Protein AF-R9GW23-F1 (afdb_monomer)

Foldseek 3Di:
DDADQDFDFDPDWDFFDADAQWAFPVGAGEGEQADPVRHGQDPVNQVQDDQQQWHQDPVRGIHHFWHGDQADDLDFDFGGAGQSNATEGEQDAPVSHGDDADPFQWDWDAGPVRNVIDIHHYFAPDCPVVPNTTGRGGTTDRGDGDDDDD

Structure (mmCIF, N/CA/C/O backbone):
data_AF-R9GW23-F1
#
_entry.id   AF-R9GW23-F1
#
loop_
_atom_site.group_PDB
_atom_site.id
_atom_site.type_symbol
_atom_site.label_atom_id
_atom_site.label_alt_id
_atom_site.label_comp_id
_atom_site.label_asym_id
_atom_site.label_entity_id
_atom_site.label_seq_id
_atom_site.pdbx_PDB_ins_code
_atom_site.Cartn_x
_atom_site.Cartn_y
_atom_site.Cartn_z
_atom_site.occupancy
_atom_site.B_iso_or_equiv
_atom_site.auth_seq_id
_atom_site.auth_comp_id
_atom_site.auth_asym_id
_atom_site.auth_atom_id
_atom_site.pdbx_PDB_model_num
ATOM 1 N N . MET A 1 1 ? -13.998 -8.601 -6.205 1.00 91.06 1 MET A N 1
ATOM 2 C CA . MET A 1 1 ? -12.996 -7.587 -6.621 1.00 91.06 1 MET A CA 1
ATOM 3 C C . MET A 1 1 ? -12.124 -8.208 -7.692 1.00 91.06 1 MET A C 1
ATOM 5 O O . MET A 1 1 ? -11.742 -9.357 -7.517 1.00 91.06 1 MET A O 1
ATOM 9 N N . THR A 1 2 ? -11.834 -7.498 -8.780 1.00 95.19 2 THR A N 1
ATOM 10 C CA . THR A 1 2 ? -10.906 -7.950 -9.826 1.00 95.19 2 THR A CA 1
ATOM 11 C C . THR A 1 2 ? -9.567 -7.228 -9.712 1.00 95.19 2 THR A C 1
ATOM 13 O O . THR A 1 2 ? -9.505 -6.076 -9.279 1.00 95.19 2 THR A O 1
ATOM 16 N N . ILE A 1 3 ? -8.500 -7.933 -10.089 1.00 97.06 3 ILE A N 1
ATOM 17 C CA . ILE A 1 3 ? -7.124 -7.437 -10.146 1.00 97.06 3 ILE A CA 1
ATOM 18 C C . ILE A 1 3 ? -6.566 -7.843 -11.522 1.00 97.06 3 ILE A C 1
ATOM 20 O O . ILE A 1 3 ? -6.566 -9.038 -11.832 1.00 97.06 3 ILE A O 1
ATOM 24 N N . PRO A 1 4 ? -6.144 -6.896 -12.381 1.00 96.50 4 PRO A N 1
ATOM 25 C CA . PRO A 1 4 ? -5.545 -7.212 -13.673 1.00 96.50 4 PRO A CA 1
ATOM 26 C C . PRO A 1 4 ? -4.271 -8.052 -13.527 1.00 96.50 4 PRO A C 1
ATOM 28 O O . PRO A 1 4 ? -3.349 -7.674 -12.817 1.00 96.50 4 PRO A O 1
ATOM 31 N N . VAL A 1 5 ? -4.177 -9.159 -14.267 1.00 95.62 5 VAL A N 1
ATOM 32 C CA . VAL A 1 5 ? -2.959 -10.001 -14.307 1.00 95.62 5 VAL A CA 1
ATOM 33 C C . VAL A 1 5 ? -1.841 -9.415 -15.179 1.00 95.62 5 VAL A C 1
ATOM 35 O O . VAL A 1 5 ? -0.725 -9.923 -15.198 1.00 95.62 5 VAL A O 1
ATOM 38 N N . LYS A 1 6 ? -2.155 -8.368 -15.947 1.00 95.56 6 LYS A N 1
ATOM 39 C CA . LYS A 1 6 ? -1.227 -7.617 -16.799 1.00 95.56 6 LYS A CA 1
ATOM 40 C C . LYS A 1 6 ? -1.469 -6.126 -16.560 1.00 95.56 6 LYS A C 1
ATOM 42 O O . LYS A 1 6 ? -2.230 -5.523 -17.320 1.00 95.56 6 LYS A O 1
ATOM 47 N N . PRO A 1 7 ? -0.921 -5.557 -15.476 1.00 96.88 7 PRO A N 1
ATOM 48 C CA . PRO A 1 7 ? -1.110 -4.149 -15.171 1.00 96.88 7 PRO A CA 1
ATOM 49 C C . PRO A 1 7 ? -0.422 -3.271 -16.224 1.00 96.88 7 PRO A C 1
ATOM 51 O O . PRO A 1 7 ? 0.624 -3.625 -16.769 1.00 96.88 7 PRO A O 1
ATOM 54 N N . GLY A 1 8 ? -1.027 -2.125 -16.518 1.00 94.44 8 GLY A N 1
ATOM 55 C CA . GLY A 1 8 ? -0.488 -1.114 -17.423 1.00 94.44 8 GLY A CA 1
ATOM 56 C C . GLY A 1 8 ? -0.643 0.264 -16.799 1.00 94.44 8 GLY A C 1
ATOM 57 O O . GLY A 1 8 ? -1.613 0.505 -16.079 1.00 94.44 8 GLY A O 1
ATOM 58 N N . SER A 1 9 ? 0.316 1.153 -17.054 1.00 95.06 9 SER A N 1
ATOM 59 C CA . SER A 1 9 ? 0.205 2.543 -16.617 1.00 95.06 9 SER A CA 1
ATOM 60 C C . SER A 1 9 ? -0.949 3.247 -17.329 1.00 95.06 9 SER A C 1
ATOM 62 O O . SER A 1 9 ? -1.338 2.895 -18.446 1.00 95.06 9 SER A O 1
ATOM 64 N N . THR A 1 10 ? -1.494 4.263 -16.674 1.00 95.50 10 THR A N 1
ATOM 65 C CA . THR A 1 10 ? -2.507 5.161 -17.234 1.00 95.50 10 THR A CA 1
ATOM 66 C C . THR A 1 10 ? -1.966 6.587 -17.249 1.00 95.50 10 THR A C 1
ATOM 68 O O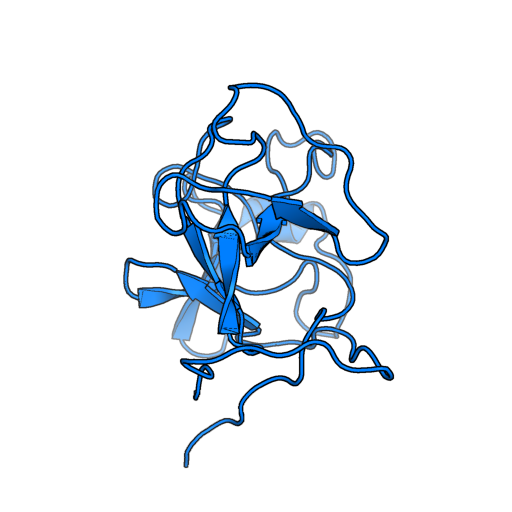 . THR A 1 10 ? -1.111 6.935 -16.445 1.00 95.50 10 THR A O 1
ATOM 71 N N . SER A 1 11 ? -2.450 7.428 -18.164 1.00 93.19 11 SER A N 1
ATOM 72 C CA . SER A 1 11 ? -2.156 8.868 -18.148 1.00 93.19 11 SER A CA 1
ATOM 73 C C . SER A 1 11 ? -3.012 9.635 -17.136 1.00 93.19 11 SER A C 1
ATOM 75 O O . SER A 1 11 ? -2.679 10.760 -16.772 1.00 93.19 11 SER A O 1
ATOM 77 N N . SER A 1 12 ? -4.118 9.035 -16.687 1.00 94.00 12 SER A N 1
ATOM 78 C CA . SER A 1 12 ? -4.996 9.566 -15.649 1.00 94.00 12 SER A CA 1
ATOM 79 C C . SER A 1 12 ? -5.004 8.600 -14.472 1.00 94.00 12 SER A C 1
ATOM 81 O O . SER A 1 12 ? -5.597 7.522 -14.549 1.00 94.00 12 SER A O 1
ATOM 83 N N . HIS A 1 13 ? -4.288 8.985 -13.420 1.00 96.94 13 HIS A N 1
ATOM 84 C CA . HIS A 1 13 ? -4.125 8.228 -12.185 1.00 96.94 13 HIS A CA 1
ATOM 85 C C . HIS A 1 13 ? -5.297 8.516 -11.245 1.00 96.94 13 HIS A C 1
ATOM 87 O O . HIS A 1 13 ? -5.544 9.668 -10.892 1.00 96.94 13 HIS A O 1
ATOM 93 N N . GLU A 1 14 ? -6.056 7.478 -10.893 1.00 97.12 14 GLU A N 1
ATOM 94 C CA . GLU A 1 14 ? -7.234 7.614 -10.036 1.00 97.12 14 GLU A CA 1
ATOM 95 C C . GLU A 1 14 ? -6.852 7.485 -8.560 1.00 97.12 14 GLU A C 1
ATOM 97 O O . GLU A 1 14 ? -6.149 6.545 -8.181 1.00 97.12 14 GLU A O 1
ATOM 102 N N . GLU A 1 15 ? -7.372 8.381 -7.719 1.00 97.31 15 GLU A N 1
ATOM 103 C CA . GLU A 1 15 ? -7.223 8.301 -6.266 1.00 97.31 15 GLU A CA 1
ATOM 104 C C . GLU A 1 15 ? -7.805 6.998 -5.702 1.00 97.31 15 GLU A C 1
ATOM 106 O O . GLU A 1 15 ? -8.859 6.506 -6.124 1.00 97.31 15 GLU A O 1
ATOM 111 N N . THR A 1 16 ? -7.121 6.430 -4.707 1.00 97.25 16 THR A N 1
ATOM 112 C CA . THR A 1 16 ? -7.718 5.357 -3.908 1.00 97.25 16 THR A CA 1
ATOM 113 C C . THR A 1 16 ? -8.952 5.875 -3.164 1.00 97.25 16 THR A C 1
ATOM 115 O O . THR A 1 16 ? -9.050 7.045 -2.801 1.00 97.25 16 THR A O 1
ATOM 118 N N . THR A 1 17 ? -9.918 4.992 -2.932 1.00 93.88 17 THR A N 1
ATOM 119 C CA . THR A 1 17 ? -11.181 5.318 -2.256 1.00 93.88 17 THR A CA 1
ATOM 120 C C . THR A 1 17 ? -11.358 4.446 -1.022 1.00 93.88 17 THR A C 1
ATOM 122 O O . THR A 1 17 ? -10.639 3.462 -0.864 1.00 93.88 17 THR A O 1
ATOM 125 N N . LEU A 1 18 ? -12.361 4.760 -0.196 1.00 94.12 18 LEU A N 1
ATOM 126 C CA . LEU A 1 18 ? -12.798 3.863 0.875 1.00 94.12 18 LEU A CA 1
ATOM 127 C C . LEU A 1 18 ? -13.099 2.452 0.352 1.00 94.12 18 LEU A C 1
ATOM 129 O O . LEU A 1 18 ? -13.530 2.270 -0.795 1.00 94.12 18 LEU A O 1
ATOM 133 N N . GLY A 1 19 ? -12.914 1.477 1.239 1.00 94.62 19 GLY A N 1
ATOM 134 C CA . GLY A 1 19 ? -13.063 0.060 0.940 1.00 94.62 19 GLY A CA 1
ATOM 135 C C . GLY A 1 19 ? -11.769 -0.586 0.431 1.00 94.62 19 GLY A C 1
ATOM 136 O O . GLY A 1 19 ? -10.706 0.038 0.429 1.00 94.62 19 GLY A O 1
ATOM 137 N N . PRO A 1 20 ? -11.852 -1.839 -0.049 1.00 95.81 20 PRO A N 1
ATOM 138 C CA . PRO A 1 20 ? -10.695 -2.566 -0.552 1.00 95.81 20 PRO A CA 1
ATOM 139 C C . PRO A 1 20 ? -10.057 -1.874 -1.764 1.00 95.81 20 PRO A C 1
ATOM 141 O O . PRO A 1 20 ? -10.686 -1.694 -2.817 1.00 95.81 20 PRO A O 1
ATOM 144 N N . ILE A 1 21 ? -8.775 -1.547 -1.631 1.00 97.94 21 ILE A N 1
ATOM 145 C CA . ILE A 1 21 ? -7.918 -1.007 -2.698 1.00 97.94 21 ILE A CA 1
ATOM 146 C C . ILE A 1 21 ? -6.946 -2.053 -3.250 1.00 97.94 21 ILE A C 1
ATOM 148 O O . ILE A 1 21 ? -6.292 -1.835 -4.267 1.00 97.94 21 ILE A O 1
ATOM 152 N N . GLY A 1 22 ? -6.867 -3.205 -2.594 1.00 98.06 22 GLY A N 1
ATOM 153 C CA . GLY A 1 22 ? -6.006 -4.318 -2.947 1.00 98.06 22 GLY A CA 1
ATOM 154 C C . GLY A 1 22 ? -6.278 -5.520 -2.057 1.00 98.06 22 GLY A C 1
ATOM 155 O O . GLY A 1 22 ? -7.170 -5.498 -1.206 1.00 98.06 22 GLY A O 1
ATOM 156 N N . MET A 1 23 ? -5.498 -6.573 -2.257 1.00 98.00 23 MET A N 1
ATOM 157 C CA . MET A 1 23 ? -5.569 -7.797 -1.470 1.00 98.00 23 MET A CA 1
ATOM 158 C C . MET A 1 23 ? -4.162 -8.242 -1.091 1.00 98.00 23 MET A C 1
ATOM 160 O O . MET A 1 23 ? -3.283 -8.334 -1.951 1.00 98.00 23 MET A O 1
ATOM 164 N N . ALA A 1 24 ? -3.958 -8.510 0.196 1.00 98.56 24 ALA A N 1
ATOM 165 C CA . ALA A 1 24 ? -2.734 -9.119 0.687 1.00 98.56 24 ALA A CA 1
ATOM 166 C C . ALA A 1 24 ? -2.667 -10.600 0.280 1.00 98.56 24 ALA A C 1
ATOM 168 O O . ALA A 1 24 ? -3.692 -11.237 0.026 1.00 98.56 24 ALA A O 1
ATOM 169 N N . LEU A 1 25 ? -1.463 -11.178 0.257 1.00 98.25 25 LEU A N 1
ATOM 170 C CA . LEU A 1 25 ? -1.256 -12.584 -0.127 1.00 98.25 25 LEU A CA 1
ATOM 171 C C . LEU A 1 25 ? -2.012 -13.585 0.764 1.00 98.25 25 LEU A C 1
ATOM 173 O O . LEU A 1 25 ? -2.291 -14.702 0.339 1.00 98.25 25 LEU A O 1
ATOM 177 N N . ASN A 1 26 ? -2.358 -13.191 1.991 1.00 97.44 26 ASN A N 1
ATOM 178 C CA . ASN A 1 26 ? -3.138 -13.997 2.930 1.00 97.44 26 ASN A CA 1
ATOM 179 C C . ASN A 1 26 ? -4.664 -13.802 2.800 1.00 97.44 26 ASN A C 1
ATOM 181 O O . ASN A 1 26 ? -5.410 -14.303 3.638 1.00 97.44 26 ASN A O 1
ATOM 185 N N . GLY A 1 27 ? -5.133 -13.077 1.780 1.00 96.31 27 GLY A N 1
ATOM 186 C CA . GLY A 1 27 ? -6.554 -12.862 1.494 1.00 96.31 27 GLY A CA 1
ATOM 187 C C . GLY A 1 27 ? -7.206 -11.708 2.260 1.00 96.31 27 GLY A C 1
ATOM 188 O O . GLY A 1 27 ? -8.369 -11.401 2.007 1.00 96.31 27 GLY A O 1
ATOM 189 N N . VAL A 1 28 ? -6.476 -11.038 3.157 1.00 97.69 28 VAL A N 1
ATOM 190 C CA . VAL A 1 28 ? -6.980 -9.865 3.880 1.00 97.69 28 VAL A CA 1
ATOM 191 C C . VAL A 1 28 ? -6.985 -8.642 2.945 1.00 97.69 28 VAL A C 1
ATOM 193 O O . VAL A 1 28 ? -5.976 -8.373 2.283 1.00 97.69 28 VAL A O 1
ATOM 196 N N . PRO A 1 29 ? -8.096 -7.888 2.851 1.00 97.25 29 PRO A N 1
ATOM 197 C CA . PRO A 1 29 ? -8.146 -6.648 2.087 1.00 97.25 29 PRO A CA 1
ATOM 198 C C . PRO A 1 29 ? -7.119 -5.615 2.558 1.00 97.25 29 PRO A C 1
ATOM 200 O O . PRO A 1 29 ? -6.881 -5.444 3.754 1.00 97.25 29 PRO A O 1
ATOM 203 N N . ILE A 1 30 ? -6.555 -4.883 1.602 1.00 98.50 30 ILE A N 1
ATOM 204 C CA . ILE A 1 30 ? -5.737 -3.695 1.862 1.00 98.50 30 ILE A CA 1
ATOM 205 C C . ILE A 1 30 ? -6.634 -2.478 1.671 1.00 98.50 30 ILE A C 1
ATOM 207 O O . ILE A 1 30 ? -7.303 -2.365 0.640 1.00 98.50 30 ILE A O 1
ATOM 211 N N . TYR A 1 31 ? -6.654 -1.596 2.663 1.00 97.94 31 TYR A N 1
ATOM 212 C CA . TYR A 1 31 ? -7.346 -0.310 2.665 1.00 97.94 31 TYR A CA 1
ATOM 213 C C . TYR A 1 31 ? -6.310 0.819 2.588 1.00 97.94 31 TYR A C 1
ATOM 215 O O . TYR A 1 31 ? -5.115 0.600 2.804 1.00 97.94 31 TYR A O 1
ATOM 223 N N . ASN A 1 32 ? -6.753 2.020 2.210 1.00 98.12 32 ASN A N 1
ATOM 224 C CA . ASN A 1 32 ? -5.879 3.191 2.151 1.00 98.12 32 ASN A CA 1
ATOM 225 C C . ASN A 1 32 ? -5.733 3.873 3.526 1.00 98.12 32 ASN A C 1
ATOM 227 O O . ASN A 1 32 ? -6.135 3.335 4.552 1.00 98.12 32 ASN A O 1
ATOM 231 N N . ASP A 1 33 ? -5.163 5.074 3.567 1.00 97.38 33 ASP A N 1
ATOM 232 C CA . ASP A 1 33 ? -4.970 5.885 4.777 1.00 97.38 33 ASP A CA 1
ATOM 233 C C . ASP A 1 33 ? -6.238 6.600 5.278 1.00 97.38 33 ASP A C 1
ATOM 235 O O . ASP A 1 33 ? -6.145 7.559 6.051 1.00 97.38 33 ASP A O 1
ATOM 239 N N . ARG A 1 34 ? -7.418 6.163 4.825 1.00 96.44 34 ARG A N 1
ATOM 240 C CA . ARG A 1 34 ? -8.713 6.772 5.137 1.00 96.44 34 ARG A CA 1
ATOM 241 C C . ARG A 1 34 ? -9.589 5.822 5.945 1.00 96.44 34 ARG A C 1
ATOM 243 O O . ARG A 1 34 ? -9.549 4.613 5.739 1.00 96.44 34 ARG A O 1
ATOM 250 N N . GLU A 1 35 ? -10.447 6.402 6.775 1.00 93.25 35 GLU A N 1
ATOM 251 C CA . GLU A 1 35 ? -11.467 5.709 7.566 1.00 93.25 35 GLU A CA 1
ATOM 252 C C . GLU A 1 35 ? -12.880 6.221 7.236 1.00 93.25 35 GLU A C 1
ATOM 254 O O . GLU A 1 35 ? -13.055 7.149 6.434 1.00 93.25 35 GLU A O 1
ATOM 259 N N . GLY A 1 36 ? -13.907 5.623 7.851 1.00 90.62 36 GLY A N 1
ATOM 260 C CA . GLY A 1 36 ? -15.303 6.059 7.781 1.00 90.62 36 GLY A CA 1
ATOM 261 C C . GLY A 1 36 ? -15.482 7.586 7.760 1.00 90.62 36 GLY A C 1
ATOM 262 O O . GLY A 1 36 ? -14.915 8.320 8.562 1.00 90.62 36 GLY A O 1
ATOM 263 N N . GLY A 1 37 ? -16.266 8.083 6.798 1.00 91.06 37 GLY A N 1
ATOM 264 C CA . GLY A 1 37 ? -16.375 9.521 6.510 1.00 91.06 37 GLY A CA 1
ATOM 265 C C . GLY A 1 37 ? -15.305 10.061 5.549 1.00 91.06 37 GLY A C 1
ATOM 266 O O . GLY A 1 37 ? -15.318 11.248 5.237 1.00 91.06 37 GLY A O 1
ATOM 267 N N . ASN A 1 38 ? -14.422 9.197 5.035 1.00 93.44 38 ASN A N 1
ATOM 268 C CA . ASN A 1 38 ? -13.322 9.528 4.121 1.00 93.44 38 ASN A CA 1
ATOM 269 C C . ASN A 1 38 ? -12.306 10.517 4.723 1.00 93.44 38 ASN A C 1
ATOM 271 O O . ASN A 1 38 ? -11.700 11.345 4.029 1.00 93.44 38 ASN A O 1
ATOM 275 N N . VAL A 1 39 ? -12.122 10.423 6.037 1.00 95.31 39 VAL A N 1
ATOM 276 C CA . VAL A 1 39 ? -11.142 11.198 6.802 1.00 95.31 39 VAL A CA 1
ATOM 277 C C . VAL A 1 39 ? -9.858 10.397 6.958 1.00 95.31 39 VAL A C 1
ATOM 279 O O . VAL A 1 39 ? -9.884 9.176 6.857 1.00 95.31 39 VAL A O 1
ATOM 282 N N . ALA A 1 40 ? -8.729 11.072 7.162 1.00 96.69 40 ALA A N 1
ATOM 283 C CA . ALA A 1 40 ? -7.473 10.384 7.444 1.00 96.69 40 ALA A CA 1
ATOM 284 C C . ALA A 1 40 ? -7.572 9.596 8.760 1.00 96.69 40 ALA A C 1
ATOM 286 O O . ALA A 1 40 ? -8.268 10.032 9.679 1.00 96.69 40 ALA A O 1
ATOM 287 N N . LEU A 1 41 ? -6.854 8.475 8.848 1.00 96.75 41 LEU A N 1
ATOM 288 C CA . LEU A 1 41 ? -6.708 7.720 10.093 1.00 96.75 41 LEU A CA 1
ATOM 289 C C . LEU A 1 41 ? -6.222 8.645 11.216 1.00 96.75 41 LEU A C 1
ATOM 291 O O . LEU A 1 41 ? -5.173 9.281 11.115 1.00 96.75 41 LEU A O 1
ATOM 295 N N . ASP A 1 42 ? -6.986 8.723 12.298 1.00 96.19 42 ASP A N 1
ATOM 296 C CA . ASP A 1 42 ? -6.643 9.549 13.449 1.00 96.19 42 ASP A CA 1
ATOM 297 C C . ASP A 1 42 ? -6.095 8.709 14.608 1.00 96.19 42 ASP A C 1
ATOM 299 O O . ASP A 1 42 ? -6.076 7.476 14.581 1.00 96.19 42 ASP A O 1
ATOM 303 N N . ALA A 1 43 ? -5.625 9.387 15.655 1.00 95.25 43 ALA A N 1
ATOM 304 C CA . ALA A 1 43 ? -5.038 8.718 16.809 1.00 95.25 43 ALA A CA 1
ATOM 305 C C . ALA A 1 43 ? -6.016 7.744 17.484 1.00 95.25 43 ALA A C 1
ATOM 307 O O . ALA A 1 43 ? -5.580 6.707 17.976 1.00 95.25 43 ALA A O 1
ATOM 308 N N . LEU A 1 44 ? -7.319 8.055 17.490 1.00 94.75 44 LEU A N 1
ATOM 309 C CA . LEU A 1 44 ? -8.335 7.184 18.073 1.00 94.75 44 LEU A CA 1
ATOM 310 C C . LEU A 1 44 ? -8.514 5.919 17.232 1.00 94.75 44 LEU A C 1
ATOM 312 O O . LEU A 1 44 ? -8.505 4.822 17.784 1.00 94.75 44 LEU A O 1
ATOM 316 N N . THR A 1 45 ? -8.591 6.060 15.911 1.00 94.94 45 THR A N 1
ATOM 317 C C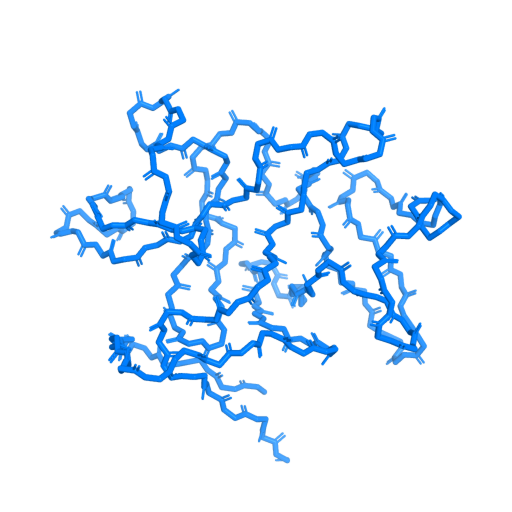A . THR A 1 45 ? -8.702 4.938 14.976 1.00 94.94 45 THR A CA 1
ATOM 318 C C . THR A 1 45 ? -7.520 3.995 15.136 1.00 94.94 45 THR A C 1
ATOM 320 O O . THR A 1 45 ? -7.714 2.793 15.290 1.00 94.94 45 THR A O 1
ATOM 323 N N . ILE A 1 46 ? -6.297 4.523 15.231 1.00 95.50 46 ILE A N 1
ATOM 324 C CA . ILE A 1 46 ? -5.104 3.691 15.427 1.00 95.50 46 ILE A CA 1
ATOM 325 C C . ILE A 1 46 ? -5.176 2.847 16.715 1.00 95.50 46 ILE A C 1
ATOM 327 O O . ILE A 1 46 ? -4.638 1.742 16.738 1.00 95.50 46 ILE A O 1
ATOM 331 N N . THR A 1 47 ? -5.865 3.292 17.777 1.00 95.56 47 THR A N 1
ATOM 332 C CA . THR A 1 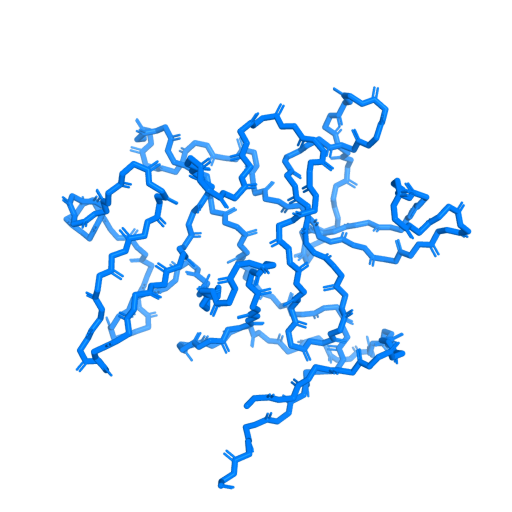47 ? -6.011 2.474 19.004 1.00 95.56 47 THR A CA 1
ATOM 333 C C . THR A 1 47 ? -6.828 1.196 18.811 1.00 95.56 47 THR A C 1
ATOM 335 O O . THR A 1 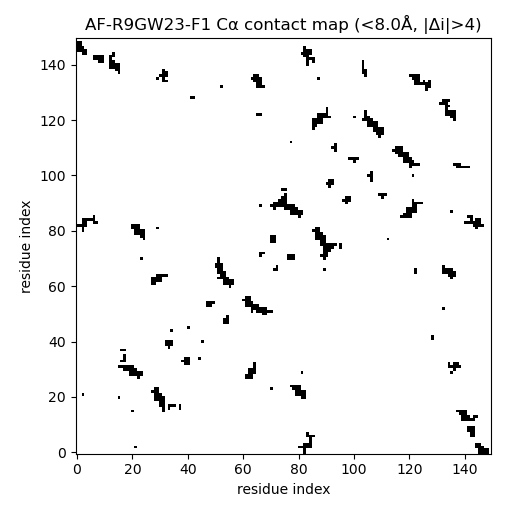47 ? -6.769 0.303 19.653 1.00 95.56 47 THR A O 1
ATOM 338 N N . THR A 1 48 ? -7.572 1.092 17.709 1.00 95.38 48 THR A N 1
ATOM 339 C CA . THR A 1 48 ? -8.345 -0.104 17.356 1.00 95.38 48 THR A CA 1
ATOM 340 C C . THR A 1 48 ? -7.518 -1.143 16.595 1.00 95.38 48 THR A C 1
ATOM 342 O O . THR A 1 48 ? -7.976 -2.271 16.412 1.00 95.38 48 THR A O 1
ATOM 345 N N . PHE A 1 49 ? -6.299 -0.786 16.169 1.00 97.44 49 PHE A N 1
ATOM 346 C CA . PHE A 1 49 ? -5.448 -1.670 15.383 1.00 97.44 49 PHE A CA 1
ATOM 347 C C . PHE A 1 49 ? -4.789 -2.730 16.264 1.00 97.44 49 PHE A C 1
ATOM 349 O O . PHE A 1 49 ? -4.252 -2.434 17.334 1.00 97.44 49 PHE A O 1
ATOM 356 N N . ASP A 1 50 ? -4.752 -3.964 15.771 1.00 97.31 50 ASP A N 1
ATOM 357 C CA . ASP A 1 50 ? -3.916 -5.011 16.347 1.00 97.31 50 ASP A CA 1
ATOM 358 C C . ASP A 1 50 ? -2.471 -4.966 15.807 1.00 97.31 50 ASP A C 1
ATOM 360 O O . ASP A 1 50 ? -2.115 -4.153 14.953 1.00 97.31 50 ASP A O 1
ATOM 364 N N . TYR A 1 51 ? -1.618 -5.884 16.279 1.00 95.81 51 TYR A N 1
ATOM 365 C CA . TYR A 1 51 ? -0.199 -5.984 15.891 1.00 95.81 51 TYR A CA 1
ATOM 366 C C . TYR A 1 51 ? 0.061 -6.202 14.390 1.00 95.81 51 TYR A C 1
ATOM 368 O O . TYR A 1 51 ? 1.211 -6.209 13.938 1.00 95.81 51 TYR A O 1
ATOM 376 N N . SER A 1 52 ? -0.983 -6.441 13.612 1.00 96.75 52 SER A N 1
ATOM 377 C CA . SER A 1 52 ? -0.935 -6.611 12.169 1.00 96.75 52 SER A CA 1
ATOM 378 C C . SER A 1 52 ? -1.181 -5.303 11.419 1.00 96.75 52 SER A C 1
ATOM 380 O O . SER A 1 52 ? -1.053 -5.312 10.199 1.00 96.75 52 SER A O 1
ATOM 382 N N . GLY A 1 53 ? -1.488 -4.200 12.114 1.00 96.56 53 GLY A N 1
ATOM 383 C CA . GLY A 1 53 ? -1.794 -2.918 11.476 1.00 96.56 53 GLY A CA 1
ATOM 384 C C . GLY A 1 53 ? -3.194 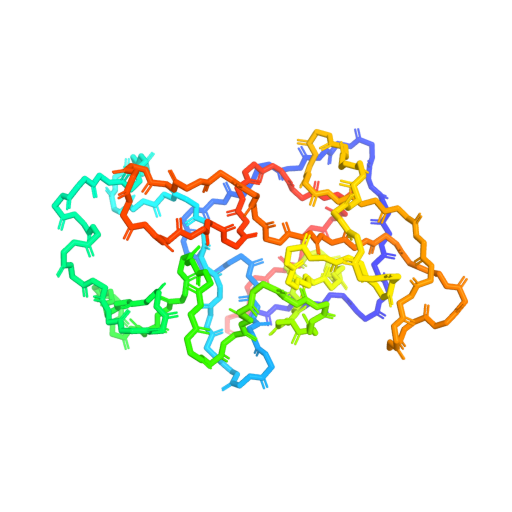-2.873 10.856 1.00 96.56 53 GLY A C 1
ATOM 385 O O . GLY A 1 53 ? -3.404 -2.258 9.805 1.00 96.56 53 GLY A O 1
ATOM 386 N N . ALA A 1 54 ? -4.128 -3.601 11.470 1.00 97.56 54 ALA A N 1
ATOM 387 C CA . ALA A 1 54 ? -5.476 -3.849 10.975 1.00 97.56 54 ALA A CA 1
ATOM 388 C C . ALA A 1 54 ? -6.512 -3.830 12.096 1.00 97.56 54 ALA A C 1
ATOM 390 O O . ALA A 1 54 ? -6.185 -4.044 13.263 1.00 97.56 54 ALA A O 1
ATOM 391 N N . HIS A 1 55 ? -7.770 -3.647 11.708 1.00 97.31 55 HIS A N 1
ATOM 392 C CA . HIS A 1 55 ? -8.932 -3.672 12.592 1.00 97.31 55 HIS A CA 1
ATOM 393 C C . HIS A 1 55 ? -10.174 -4.203 11.856 1.00 97.31 55 HIS A C 1
ATOM 395 O O . HIS A 1 55 ? -10.173 -4.267 10.621 1.00 97.31 55 HIS A O 1
ATOM 401 N N . PRO A 1 56 ? -11.213 -4.654 12.586 1.00 95.69 56 PRO A N 1
ATOM 402 C CA . PRO A 1 56 ? -12.505 -4.984 11.997 1.00 95.69 56 PRO A CA 1
ATOM 403 C C . PRO A 1 56 ? -13.322 -3.723 11.668 1.00 95.69 56 PRO A C 1
ATOM 405 O O . PRO A 1 56 ? -13.471 -2.836 12.505 1.00 95.69 56 PRO A O 1
ATOM 408 N N . GLY A 1 57 ? -13.920 -3.685 10.479 1.00 89.19 57 GLY A N 1
ATOM 409 C CA . GLY A 1 57 ? -14.795 -2.611 10.018 1.00 89.19 57 GLY A CA 1
ATOM 410 C C . GLY A 1 57 ? -16.297 -2.924 10.133 1.00 89.19 57 GLY A C 1
ATOM 411 O O . GLY A 1 57 ? -16.699 -4.075 10.338 1.00 89.19 57 GLY A O 1
ATOM 412 N N . PRO A 1 58 ? -17.172 -1.917 9.926 1.00 82.31 58 PRO A N 1
ATOM 413 C CA . PRO A 1 58 ? -18.632 -2.084 9.937 1.00 82.31 58 PRO A CA 1
ATOM 414 C C . PRO A 1 58 ? -19.167 -3.122 8.935 1.00 82.31 58 PRO A C 1
ATOM 416 O O . PRO A 1 58 ? -20.268 -3.636 9.112 1.00 82.31 58 PRO A O 1
ATOM 419 N N . GLY A 1 59 ? -18.397 -3.443 7.889 1.00 76.94 59 GLY A N 1
ATOM 420 C CA . GLY A 1 59 ? -18.720 -4.463 6.890 1.00 76.94 59 GLY A CA 1
ATOM 421 C C . GLY A 1 59 ? -18.495 -5.906 7.350 1.00 76.94 59 GLY A C 1
ATOM 422 O O . GLY A 1 59 ? -18.670 -6.816 6.544 1.00 76.94 59 GLY A O 1
ATOM 423 N N . GLN A 1 60 ? -18.121 -6.123 8.620 1.00 81.56 60 GLN A N 1
ATOM 424 C CA . GLN A 1 60 ? -17.644 -7.408 9.154 1.00 81.56 60 GLN A CA 1
ATOM 425 C C . GLN A 1 60 ? -16.389 -7.926 8.435 1.00 81.56 60 GLN A C 1
ATOM 427 O O . GLN A 1 60 ? -16.123 -9.128 8.413 1.00 81.56 60 GLN A O 1
ATOM 432 N N . ASP A 1 61 ? -15.609 -7.023 7.848 1.00 89.31 61 ASP A N 1
ATOM 433 C CA . ASP A 1 61 ? -14.317 -7.325 7.260 1.00 89.31 61 ASP A CA 1
ATOM 434 C C . ASP A 1 61 ? -13.191 -6.899 8.202 1.00 89.31 61 ASP A C 1
ATOM 436 O O . ASP A 1 61 ? -13.299 -5.919 8.928 1.00 89.31 61 ASP A O 1
ATOM 440 N N . TYR A 1 62 ? -12.102 -7.652 8.190 1.00 97.12 62 TYR A N 1
ATOM 441 C CA . TYR A 1 62 ? -10.844 -7.278 8.820 1.00 97.12 62 TYR A CA 1
ATOM 442 C C . TYR A 1 62 ? -9.903 -6.825 7.709 1.00 97.12 62 TYR A C 1
ATOM 444 O O . TYR A 1 62 ? -9.793 -7.538 6.711 1.00 97.12 62 TYR A O 1
ATOM 452 N N . HIS A 1 63 ? -9.258 -5.668 7.843 1.00 98.06 63 HIS A N 1
ATOM 453 C CA . HIS A 1 63 ? -8.462 -5.092 6.756 1.00 98.06 63 HIS A CA 1
ATOM 454 C C . HIS A 1 63 ? -7.204 -4.375 7.246 1.00 98.06 63 HIS A C 1
ATOM 456 O O . HIS A 1 63 ? -7.187 -3.766 8.314 1.00 98.06 63 HIS A O 1
ATOM 462 N N . TYR A 1 64 ? -6.143 -4.439 6.436 1.00 98.50 64 TYR A N 1
ATOM 463 C CA . TYR A 1 64 ? -4.882 -3.749 6.702 1.00 98.50 64 TYR A CA 1
ATOM 464 C C . TYR A 1 64 ? -4.932 -2.308 6.213 1.00 98.50 64 TYR A C 1
ATOM 466 O O . TYR A 1 64 ? -5.195 -2.069 5.036 1.00 98.50 64 TYR A O 1
ATOM 474 N N . HIS A 1 65 ? -4.560 -1.372 7.081 1.00 98.25 65 HIS A N 1
ATOM 475 C CA . HIS A 1 65 ? -4.183 -0.016 6.671 1.00 98.25 65 HIS A CA 1
ATOM 476 C C . HIS A 1 65 ? -2.665 0.161 6.652 1.00 98.25 65 HIS A C 1
ATOM 478 O O . HIS A 1 65 ? -2.113 0.909 5.839 1.00 98.25 65 HIS A O 1
ATOM 484 N N . THR A 1 66 ? -1.974 -0.511 7.574 1.00 98.56 66 THR A N 1
ATOM 485 C CA . THR A 1 66 ? -0.550 -0.315 7.838 1.00 98.56 66 THR A CA 1
ATOM 486 C C . THR A 1 66 ? 0.221 -1.632 7.776 1.00 98.56 66 THR A C 1
ATOM 488 O O . THR A 1 66 ? -0.336 -2.726 7.678 1.00 98.56 66 THR A O 1
ATOM 491 N N . THR A 1 67 ? 1.548 -1.529 7.768 1.00 98.25 67 THR A N 1
ATOM 492 C CA . THR A 1 67 ? 2.447 -2.672 7.912 1.00 98.25 67 THR A CA 1
ATOM 493 C C . THR A 1 67 ? 2.286 -3.298 9.295 1.00 98.25 67 THR A C 1
ATOM 495 O O . THR A 1 67 ? 2.135 -2.578 10.283 1.00 98.25 67 THR A O 1
ATOM 498 N N . GLY A 1 68 ? 2.454 -4.610 9.399 1.00 96.94 68 GLY A N 1
ATOM 499 C CA . GLY A 1 68 ? 2.444 -5.304 10.676 1.00 96.94 68 GLY A CA 1
ATOM 500 C C . GLY A 1 68 ? 2.868 -6.758 10.546 1.00 96.94 68 GLY A C 1
ATOM 501 O O . GLY A 1 68 ? 3.414 -7.189 9.526 1.00 96.94 68 GLY A O 1
ATOM 502 N N . ARG A 1 69 ? 2.618 -7.537 11.602 1.00 96.12 69 ARG A N 1
ATOM 503 C CA . ARG A 1 69 ? 3.140 -8.903 11.760 1.00 96.12 69 ARG A CA 1
ATOM 504 C C . ARG A 1 69 ? 2.938 -9.820 10.547 1.00 96.12 69 ARG A C 1
ATOM 506 O O . ARG A 1 69 ? 3.828 -10.620 10.263 1.00 96.12 69 ARG A O 1
ATOM 513 N N . TYR A 1 70 ? 1.797 -9.715 9.867 1.00 96.56 70 TYR A N 1
ATOM 514 C CA . TYR A 1 70 ? 1.399 -10.610 8.773 1.00 96.56 70 TYR A CA 1
ATOM 515 C C . TYR A 1 70 ? 1.483 -9.979 7.376 1.00 96.56 70 TYR A C 1
ATOM 517 O O . TYR A 1 70 ? 1.017 -10.586 6.416 1.00 96.56 70 TYR A O 1
ATOM 525 N N . THR A 1 71 ? 2.087 -8.795 7.249 1.00 97.88 71 THR A N 1
ATOM 526 C CA . THR A 1 71 ? 2.346 -8.147 5.954 1.00 97.88 71 THR A CA 1
ATOM 527 C C . THR A 1 71 ? 3.849 -8.013 5.711 1.00 97.88 71 THR A C 1
ATOM 529 O O . THR A 1 71 ? 4.440 -8.795 4.973 1.00 97.88 71 THR A O 1
ATOM 532 N N . THR A 1 72 ? 4.491 -7.050 6.364 1.00 98.06 72 THR A N 1
ATOM 533 C CA . THR A 1 72 ? 5.906 -6.699 6.184 1.00 98.06 72 THR A CA 1
ATOM 534 C C . THR A 1 72 ? 6.429 -5.999 7.435 1.00 98.06 72 THR A C 1
ATOM 536 O O . THR A 1 72 ? 5.681 -5.304 8.125 1.00 98.06 72 THR A O 1
ATOM 539 N N . GLN A 1 73 ? 7.716 -6.183 7.737 1.00 96.50 73 GLN A N 1
ATOM 540 C CA . GLN A 1 73 ? 8.399 -5.513 8.844 1.00 96.50 73 GLN A CA 1
ATOM 541 C C . GLN A 1 73 ? 9.767 -5.022 8.378 1.00 96.50 73 GLN A C 1
ATOM 543 O O . GLN A 1 73 ? 10.746 -5.760 8.432 1.00 96.50 73 GLN A O 1
ATOM 548 N N . ASP A 1 74 ? 9.819 -3.771 7.919 1.00 97.38 74 ASP A N 1
ATOM 549 C CA . ASP A 1 74 ? 11.054 -3.117 7.469 1.00 97.38 74 ASP A CA 1
ATOM 550 C C . ASP A 1 74 ? 11.914 -3.955 6.503 1.00 97.38 74 ASP A C 1
ATOM 552 O O . ASP A 1 74 ? 13.139 -4.053 6.634 1.00 97.38 74 ASP A O 1
ATOM 556 N N . ASP A 1 75 ? 11.254 -4.600 5.547 1.00 97.94 75 ASP A N 1
ATOM 557 C CA . ASP A 1 75 ? 11.861 -5.536 4.610 1.00 97.94 75 ASP A CA 1
ATOM 558 C C . ASP A 1 75 ? 11.358 -5.289 3.179 1.00 97.94 75 ASP A C 1
ATOM 560 O O . ASP A 1 75 ? 10.664 -4.305 2.912 1.00 97.94 75 ASP A O 1
ATOM 564 N N . ALA A 1 76 ? 11.757 -6.167 2.261 1.00 98.19 76 ALA A N 1
ATOM 565 C CA . ALA A 1 76 ? 11.362 -6.140 0.858 1.00 98.19 76 ALA A CA 1
ATOM 566 C C . ALA A 1 76 ? 10.271 -7.169 0.530 1.00 98.19 76 ALA A C 1
ATOM 568 O O . ALA A 1 76 ? 10.146 -7.582 -0.618 1.00 98.19 76 ALA A O 1
ATOM 569 N N . LYS A 1 77 ? 9.506 -7.666 1.514 1.00 98.25 77 LYS A N 1
ATOM 570 C CA . LYS A 1 77 ? 8.523 -8.734 1.263 1.00 98.25 77 LYS A CA 1
ATOM 571 C C . LYS A 1 77 ? 7.372 -8.252 0.393 1.00 98.25 77 LYS A C 1
ATOM 57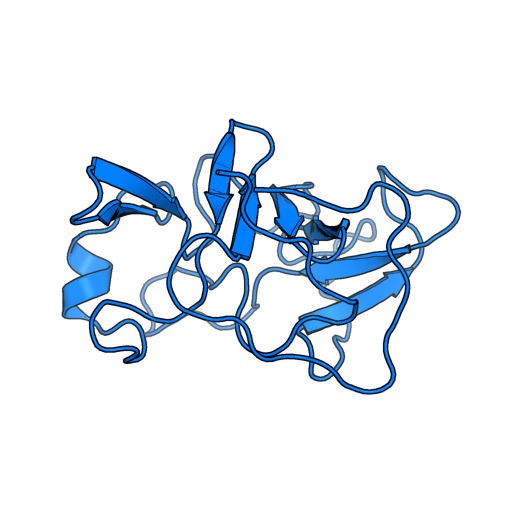3 O O . LYS A 1 77 ? 6.893 -7.133 0.559 1.00 98.25 77 LYS A O 1
ATOM 578 N N . LEU A 1 78 ? 6.895 -9.135 -0.484 1.00 98.75 78 LEU A N 1
ATOM 579 C CA . LEU A 1 78 ? 5.641 -8.937 -1.200 1.00 98.75 78 LEU A CA 1
ATOM 580 C C . LEU A 1 78 ? 4.486 -8.988 -0.198 1.00 98.75 78 LEU A C 1
ATOM 582 O O . LEU A 1 78 ? 4.282 -10.004 0.465 1.00 98.75 78 LEU A O 1
ATOM 586 N N . VAL A 1 79 ? 3.734 -7.894 -0.094 1.00 98.81 79 VAL A N 1
ATOM 587 C CA . VAL A 1 79 ? 2.543 -7.812 0.760 1.00 98.81 79 VAL A CA 1
ATOM 588 C C . VAL A 1 79 ? 1.319 -8.321 0.007 1.00 98.81 79 VAL A C 1
ATOM 590 O O . VAL A 1 79 ? 0.503 -9.052 0.569 1.00 98.81 79 VAL A O 1
ATOM 593 N N . GLY A 1 80 ? 1.189 -7.954 -1.268 1.00 98.75 80 GLY A N 1
ATOM 594 C CA . GLY A 1 80 ? 0.048 -8.318 -2.098 1.00 98.75 80 GLY A CA 1
ATOM 595 C C . GLY A 1 80 ? -0.024 -7.509 -3.384 1.00 98.75 80 GLY A C 1
ATOM 596 O O . GLY A 1 80 ? 0.986 -7.000 -3.865 1.00 98.75 80 GLY A O 1
ATOM 597 N N . PHE A 1 81 ? -1.233 -7.378 -3.923 1.00 98.81 81 PHE A N 1
ATOM 598 C CA . PHE A 1 81 ? -1.494 -6.663 -5.170 1.00 98.81 81 PHE A CA 1
ATOM 599 C C . PHE A 1 81 ? -2.596 -5.631 -4.973 1.00 98.81 81 PHE A C 1
ATOM 601 O O . PHE A 1 81 ? -3.624 -5.909 -4.346 1.00 98.81 81 PHE A O 1
ATOM 608 N N . LEU A 1 82 ? -2.389 -4.437 -5.523 1.00 98.69 82 LEU A N 1
ATOM 609 C CA . LEU A 1 82 ? -3.429 -3.418 -5.575 1.00 98.69 82 LEU A CA 1
ATOM 610 C C . LEU A 1 82 ? -4.391 -3.687 -6.732 1.00 98.69 82 LEU A C 1
ATOM 612 O O . LEU A 1 82 ? -4.130 -4.494 -7.623 1.00 98.69 82 LEU A O 1
ATOM 616 N N . ARG A 1 83 ? -5.545 -3.019 -6.721 1.00 97.81 83 ARG A N 1
ATOM 617 C CA . ARG A 1 83 ? -6.605 -3.221 -7.718 1.00 97.81 83 ARG A CA 1
ATOM 618 C C . ARG A 1 83 ? -6.196 -2.889 -9.141 1.00 97.81 83 ARG A C 1
ATOM 620 O O . ARG A 1 83 ? -6.851 -3.367 -10.057 1.00 97.81 83 ARG A O 1
ATOM 627 N N . ASP A 1 84 ? -5.164 -2.088 -9.347 1.00 98.38 84 ASP A N 1
ATOM 628 C CA . ASP A 1 84 ? -4.605 -1.821 -10.673 1.00 98.38 84 ASP A CA 1
ATOM 629 C C . ASP A 1 84 ? -3.668 -2.927 -11.182 1.00 98.38 84 ASP A C 1
ATOM 631 O O . ASP A 1 84 ? -3.229 -2.874 -12.328 1.00 98.38 84 ASP A O 1
ATOM 635 N N . GLY A 1 85 ? -3.416 -3.956 -10.367 1.00 98.38 85 GLY A N 1
ATOM 636 C CA . GLY A 1 85 ? -2.637 -5.138 -10.724 1.00 98.38 85 GLY A CA 1
ATOM 637 C C . GLY A 1 85 ? -1.154 -5.037 -10.391 1.00 98.38 85 GLY A C 1
ATOM 638 O O . GLY A 1 85 ? -0.447 -6.035 -10.522 1.00 98.38 85 GLY A O 1
ATOM 639 N N . PHE A 1 86 ? -0.671 -3.877 -9.939 1.00 98.81 86 PHE A N 1
ATOM 640 C CA . PHE A 1 86 ? 0.720 -3.738 -9.526 1.00 98.81 86 PHE A CA 1
ATOM 641 C C . PHE A 1 86 ? 0.933 -4.270 -8.096 1.00 98.81 86 PHE A C 1
ATOM 643 O O . PHE A 1 86 ? 0.060 -4.111 -7.229 1.00 98.81 86 PHE A O 1
ATOM 650 N N . PRO A 1 87 ? 2.075 -4.930 -7.832 1.00 98.81 87 PRO A N 1
ATOM 651 C CA . PRO A 1 87 ? 2.393 -5.447 -6.510 1.00 98.81 87 PRO A CA 1
ATOM 652 C C . PRO A 1 87 ? 2.734 -4.316 -5.536 1.00 98.81 87 PRO A C 1
ATOM 654 O O . PRO A 1 87 ? 3.239 -3.259 -5.922 1.00 98.81 87 PRO A O 1
ATOM 657 N N . ILE A 1 88 ? 2.484 -4.569 -4.256 1.00 98.88 88 ILE A N 1
ATOM 658 C CA . ILE A 1 88 ? 2.915 -3.728 -3.143 1.00 98.88 88 ILE A CA 1
ATOM 659 C C . ILE A 1 88 ? 3.861 -4.517 -2.242 1.00 98.88 88 ILE A C 1
ATOM 661 O O . ILE A 1 88 ? 3.563 -5.638 -1.822 1.00 98.88 88 ILE A O 1
ATOM 665 N N . TYR A 1 89 ? 4.995 -3.903 -1.937 1.00 98.81 89 TYR A N 1
ATOM 666 C CA . TYR A 1 89 ? 6.065 -4.453 -1.128 1.00 98.81 89 TYR A CA 1
ATOM 667 C C . TYR A 1 89 ? 6.196 -3.729 0.210 1.00 98.81 89 TYR A C 1
ATOM 669 O O . TYR A 1 89 ? 5.573 -2.695 0.473 1.00 98.81 89 TYR A O 1
ATOM 677 N N . GLY A 1 90 ? 7.039 -4.297 1.067 1.00 98.62 90 GLY A N 1
ATOM 678 C CA . GLY A 1 90 ? 7.559 -3.627 2.244 1.00 98.62 90 GLY A CA 1
ATOM 679 C C . GLY A 1 90 ? 8.319 -2.344 1.930 1.00 98.62 90 GLY A C 1
ATOM 680 O O . GLY A 1 90 ? 8.406 -1.880 0.798 1.00 98.62 90 GLY A O 1
ATOM 681 N N . ARG A 1 91 ? 8.865 -1.732 2.973 1.00 98.38 91 ARG A N 1
ATOM 682 C CA . ARG A 1 91 ? 9.477 -0.401 2.886 1.00 98.38 91 ARG A CA 1
ATOM 683 C C . ARG A 1 91 ? 10.786 -0.364 2.096 1.00 98.38 91 ARG A C 1
ATOM 685 O O . ARG A 1 91 ? 11.197 0.706 1.653 1.00 98.38 91 ARG A O 1
ATOM 692 N N . LYS A 1 92 ? 11.456 -1.507 1.952 1.00 98.56 92 LYS A N 1
ATOM 693 C CA . LYS A 1 92 ? 12.740 -1.628 1.257 1.00 98.56 92 LYS A CA 1
ATOM 694 C C . LYS A 1 92 ? 12.562 -2.304 -0.092 1.00 98.56 92 LYS A C 1
ATOM 696 O O . LYS A 1 92 ? 11.641 -3.088 -0.294 1.00 98.56 92 LYS A O 1
ATOM 701 N N . ASP A 1 93 ? 13.493 -2.022 -0.984 1.00 96.38 93 ASP A N 1
ATOM 702 C CA . ASP A 1 93 ? 13.695 -2.777 -2.213 1.00 96.38 93 ASP A CA 1
ATOM 703 C C . ASP A 1 93 ? 14.520 -4.049 -1.913 1.00 96.38 93 ASP A C 1
ATOM 705 O O . ASP A 1 93 ? 15.129 -4.190 -0.848 1.00 96.38 93 ASP A O 1
ATOM 709 N N . THR A 1 94 ? 14.579 -4.971 -2.870 1.00 94.12 94 THR A N 1
ATOM 710 C CA . THR A 1 94 ? 15.426 -6.175 -2.911 1.00 94.12 94 THR A CA 1
ATOM 711 C C . THR A 1 94 ? 16.890 -5.927 -2.559 1.00 94.12 94 THR A C 1
ATOM 713 O O . THR A 1 94 ? 17.576 -6.821 -2.066 1.00 94.12 94 THR A O 1
ATOM 716 N N . THR A 1 95 ? 17.369 -4.704 -2.774 1.00 94.44 95 THR A N 1
ATOM 717 C CA . THR A 1 95 ? 18.720 -4.259 -2.420 1.00 94.44 95 THR A CA 1
ATOM 718 C C . THR A 1 95 ? 18.924 -4.062 -0.912 1.00 94.44 95 THR A C 1
ATOM 720 O O . THR A 1 95 ? 20.054 -3.882 -0.466 1.00 94.44 95 THR A O 1
ATOM 723 N N . GLY A 1 96 ? 17.850 -4.083 -0.116 1.00 96.19 96 GLY A N 1
ATOM 724 C CA . GLY A 1 96 ? 17.861 -3.792 1.318 1.00 96.19 96 GLY A CA 1
ATOM 725 C C . GLY A 1 96 ? 17.846 -2.298 1.656 1.00 96.19 96 GLY A C 1
ATOM 726 O O . GLY A 1 96 ? 17.871 -1.943 2.836 1.00 96.19 96 GLY A O 1
ATOM 727 N N . PHE A 1 97 ? 17.781 -1.421 0.652 1.00 97.50 97 PHE A N 1
ATOM 728 C CA . PHE A 1 97 ? 17.689 0.027 0.829 1.00 97.50 97 PHE A CA 1
ATOM 729 C C . PHE A 1 97 ? 16.265 0.534 0.603 1.00 97.50 97 PHE A C 1
ATOM 731 O O . PHE A 1 97 ? 15.451 -0.112 -0.054 1.00 97.50 97 PHE A O 1
ATOM 738 N N . TYR A 1 98 ? 15.972 1.715 1.146 1.00 98.19 98 TYR A N 1
ATOM 739 C CA . TYR A 1 98 ? 14.735 2.430 0.852 1.00 98.19 98 TYR A CA 1
ATOM 740 C C . TYR A 1 98 ? 14.831 3.048 -0.551 1.00 98.19 98 TYR A C 1
ATOM 742 O O . TYR A 1 98 ? 15.752 3.839 -0.786 1.00 98.19 98 TYR A O 1
ATOM 750 N N . PRO A 1 99 ? 13.928 2.708 -1.483 1.00 97.50 99 PRO A N 1
ATOM 751 C CA . PRO A 1 99 ? 13.961 3.270 -2.826 1.00 97.50 99 PRO A CA 1
ATOM 752 C C . PRO A 1 99 ? 13.476 4.725 -2.842 1.00 97.50 99 PRO A C 1
ATOM 754 O O . PRO A 1 99 ? 12.756 5.183 -1.951 1.00 97.50 99 PRO A O 1
ATOM 757 N N . ALA A 1 100 ? 13.851 5.455 -3.893 1.00 97.56 100 ALA A N 1
ATOM 758 C CA . ALA A 1 100 ? 13.214 6.724 -4.221 1.00 97.56 100 ALA A CA 1
ATOM 759 C C . ALA A 1 100 ? 11.874 6.438 -4.911 1.00 97.56 100 ALA A C 1
ATOM 761 O O . ALA A 1 100 ? 11.841 5.772 -5.944 1.00 97.56 100 ALA A O 1
ATOM 762 N N . LEU A 1 101 ? 10.784 6.935 -4.328 1.00 98.12 101 LEU A N 1
ATOM 763 C CA . LEU A 1 101 ? 9.425 6.709 -4.814 1.00 98.12 101 LEU A CA 1
ATOM 764 C C . LEU A 1 101 ? 8.920 7.919 -5.603 1.00 98.12 101 LEU A C 1
ATOM 766 O O . LEU A 1 101 ? 9.278 9.062 -5.312 1.00 98.12 101 LEU A O 1
ATOM 770 N N . ASP A 1 102 ? 8.064 7.660 -6.585 1.00 98.00 102 ASP A N 1
ATOM 771 C CA . ASP A 1 102 ? 7.297 8.690 -7.275 1.00 98.00 102 ASP A CA 1
ATOM 772 C C . ASP A 1 102 ? 6.128 9.221 -6.417 1.00 98.00 102 ASP A C 1
ATOM 774 O O . ASP A 1 102 ? 5.930 8.840 -5.260 1.00 98.00 102 ASP A O 1
ATOM 778 N N . SER A 1 103 ? 5.314 10.108 -6.997 1.00 97.25 103 SER A N 1
ATOM 779 C CA . SER A 1 103 ? 4.140 10.687 -6.332 1.00 97.25 103 SER A CA 1
ATOM 780 C C . SER A 1 103 ? 3.027 9.682 -6.007 1.00 97.25 103 SER A C 1
ATOM 782 O O . SER A 1 103 ? 2.101 10.035 -5.281 1.00 97.25 103 SER A O 1
ATOM 784 N N . TYR A 1 104 ? 3.084 8.459 -6.536 1.00 98.06 104 TYR A N 1
ATOM 785 C CA . TYR A 1 104 ? 2.090 7.402 -6.325 1.00 98.06 104 TYR A CA 1
ATOM 786 C C . TYR A 1 104 ? 2.564 6.346 -5.314 1.00 98.06 104 TYR A C 1
ATOM 788 O O . TYR A 1 104 ? 1.810 5.427 -4.976 1.00 98.06 104 TYR A O 1
ATOM 796 N N . GLY A 1 105 ? 3.784 6.507 -4.785 1.00 98.19 105 GLY A N 1
ATOM 797 C CA . GLY A 1 105 ? 4.370 5.641 -3.765 1.00 98.19 105 GLY A CA 1
ATOM 798 C C . GLY A 1 105 ? 5.060 4.402 -4.333 1.00 98.19 105 GLY A C 1
ATOM 799 O O . GLY A 1 105 ? 5.169 3.398 -3.628 1.00 98.19 105 GLY A O 1
ATOM 800 N N . GLY A 1 106 ? 5.499 4.444 -5.592 1.00 98.44 106 GLY A N 1
ATOM 801 C CA . GLY A 1 106 ? 6.164 3.320 -6.245 1.00 98.44 106 GLY A CA 1
ATOM 802 C C . GLY A 1 106 ? 7.346 3.720 -7.119 1.00 98.44 106 GLY A C 1
ATOM 803 O O . GLY A 1 106 ? 7.704 4.892 -7.233 1.00 98.44 106 GLY A O 1
ATOM 804 N N . HIS A 1 107 ? 7.972 2.719 -7.727 1.00 98.31 107 HIS A N 1
ATOM 805 C CA . HIS A 1 107 ? 8.980 2.890 -8.770 1.00 98.31 107 HIS A CA 1
ATOM 806 C C . HIS A 1 107 ? 9.017 1.667 -9.692 1.00 98.31 107 HIS A C 1
ATOM 808 O O . HIS A 1 107 ? 8.402 0.638 -9.415 1.00 98.31 107 HIS A O 1
ATOM 814 N N . THR A 1 108 ? 9.747 1.774 -10.804 1.00 98.31 108 THR A N 1
ATOM 815 C CA . THR A 1 108 ? 9.995 0.645 -11.710 1.00 98.31 108 THR A CA 1
ATOM 816 C C . THR A 1 108 ? 11.377 0.067 -11.452 1.00 98.31 108 THR A C 1
ATOM 818 O O . THR A 1 108 ? 12.371 0.792 -11.446 1.00 98.31 108 THR A O 1
ATOM 821 N N . GLY A 1 109 ? 11.448 -1.248 -11.281 1.00 97.56 109 GLY A N 1
ATOM 822 C CA . GLY A 1 109 ? 12.697 -1.969 -11.062 1.00 97.56 109 GLY A CA 1
ATOM 823 C C . GLY A 1 109 ? 12.462 -3.470 -10.894 1.00 97.56 109 GLY A C 1
ATOM 824 O O . GLY A 1 109 ? 11.303 -3.890 -10.807 1.00 97.56 109 GLY A O 1
ATOM 825 N N . PRO A 1 110 ? 13.530 -4.287 -10.906 1.00 97.75 110 PRO A N 1
ATOM 826 C CA . PRO A 1 110 ? 13.441 -5.714 -10.613 1.00 97.75 110 PRO A CA 1
ATOM 827 C C . PRO A 1 110 ? 13.044 -5.948 -9.153 1.00 97.75 110 PRO A C 1
ATOM 829 O O . PRO A 1 110 ? 13.529 -5.262 -8.261 1.00 97.75 110 PRO A O 1
ATOM 832 N N . THR A 1 111 ? 12.214 -6.960 -8.913 1.00 97.88 111 THR A N 1
ATOM 833 C CA . THR A 1 111 ? 11.897 -7.453 -7.563 1.00 97.88 111 THR A CA 1
ATOM 834 C C . THR A 1 111 ? 12.220 -8.944 -7.461 1.00 97.88 111 THR A C 1
ATOM 836 O O . THR A 1 111 ? 12.511 -9.587 -8.475 1.00 97.88 111 THR A O 1
ATOM 839 N N . GLN A 1 112 ? 12.148 -9.532 -6.261 1.00 96.69 112 GLN A N 1
ATOM 840 C CA . GLN A 1 112 ? 12.356 -10.976 -6.108 1.00 96.69 112 GLN A CA 1
ATOM 841 C C . GLN A 1 112 ? 11.308 -11.819 -6.857 1.00 96.69 112 GLN A C 1
ATOM 843 O O . GLN A 1 112 ? 11.612 -12.939 -7.261 1.00 96.69 112 GLN A O 1
ATOM 848 N N . ASP A 1 113 ? 10.103 -11.279 -7.072 1.00 97.94 113 ASP A N 1
ATOM 849 C CA . ASP A 1 113 ? 9.002 -11.965 -7.765 1.00 97.94 113 ASP A CA 1
ATOM 850 C C . ASP A 1 113 ? 8.911 -11.570 -9.249 1.00 97.94 113 ASP A C 1
ATOM 852 O O . ASP A 1 113 ? 8.392 -12.328 -10.068 1.00 97.94 113 ASP A O 1
ATOM 856 N N . PHE A 1 114 ? 9.459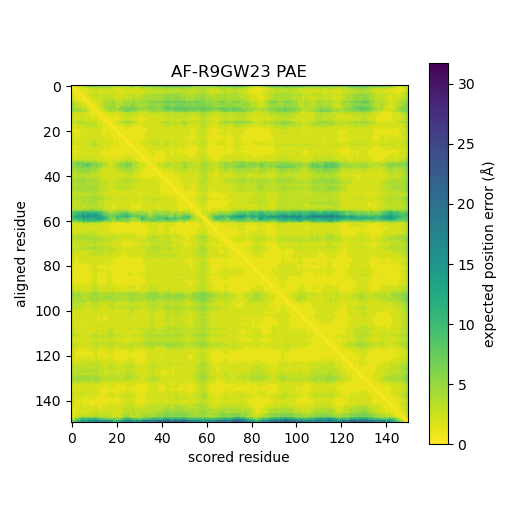 -10.404 -9.615 1.00 97.69 114 PHE A N 1
ATOM 857 C CA . PHE A 1 114 ? 9.489 -9.882 -10.982 1.00 97.69 114 PHE A CA 1
ATOM 858 C C . PHE A 1 114 ? 10.923 -9.492 -11.396 1.00 97.69 114 PHE A C 1
ATOM 860 O O . PHE A 1 114 ? 11.235 -8.303 -11.510 1.00 97.69 114 PHE A O 1
ATOM 867 N N . PRO A 1 115 ? 11.813 -10.466 -11.687 1.00 97.12 115 PRO A N 1
ATOM 868 C CA . PRO A 1 115 ? 13.221 -10.189 -12.000 1.00 97.12 115 PRO A CA 1
ATOM 869 C C . PRO A 1 115 ? 13.446 -9.372 -13.280 1.00 97.12 115 PRO A C 1
ATOM 871 O O . PRO A 1 115 ? 14.476 -8.723 -13.425 1.00 97.12 115 PRO A O 1
ATOM 874 N N . ALA A 1 116 ? 12.490 -9.397 -14.215 1.00 97.00 116 ALA A N 1
ATOM 875 C CA . ALA A 1 116 ? 12.534 -8.593 -15.440 1.00 97.00 116 ALA A CA 1
ATOM 876 C C . ALA A 1 116 ? 12.168 -7.113 -15.213 1.00 97.00 116 ALA A C 1
ATOM 878 O O . ALA A 1 116 ? 12.297 -6.301 -16.128 1.00 97.00 116 ALA A O 1
ATOM 879 N N . GLY A 1 117 ? 11.722 -6.763 -14.007 1.00 97.44 117 GLY A N 1
ATOM 880 C CA . GLY A 1 117 ? 11.266 -5.430 -13.661 1.00 97.44 117 GLY A CA 1
ATOM 881 C C . GLY A 1 117 ? 9.767 -5.232 -13.841 1.00 97.44 117 GLY A C 1
ATOM 882 O O . GLY A 1 117 ? 9.164 -5.682 -14.815 1.00 97.44 117 GLY A O 1
ATOM 883 N N . ILE A 1 118 ? 9.168 -4.531 -12.885 1.00 98.44 118 ILE A N 1
ATOM 884 C CA . ILE A 1 118 ? 7.778 -4.076 -12.926 1.00 98.44 118 ILE A CA 1
ATOM 885 C C . ILE A 1 118 ? 7.668 -2.769 -12.139 1.00 98.44 118 ILE A C 1
ATOM 887 O O . ILE A 1 118 ? 8.482 -2.511 -11.249 1.00 98.44 118 ILE A O 1
ATOM 891 N N . TYR A 1 119 ? 6.676 -1.938 -12.452 1.00 98.69 119 TYR A N 1
ATOM 892 C CA . TYR A 1 119 ? 6.276 -0.900 -11.510 1.00 98.69 119 TYR A CA 1
ATOM 893 C C . TYR A 1 119 ? 5.703 -1.551 -10.247 1.00 98.69 119 TYR A C 1
ATOM 895 O O . TYR A 1 119 ? 4.914 -2.491 -10.339 1.00 98.69 119 TYR A O 1
ATOM 903 N N . HIS A 1 120 ? 6.097 -1.081 -9.074 1.00 98.81 120 HIS A N 1
ATOM 904 C CA . HIS A 1 120 ? 5.631 -1.630 -7.810 1.00 98.81 120 HIS A CA 1
ATOM 905 C C . HIS A 1 120 ? 5.610 -0.569 -6.715 1.00 98.81 120 HIS A C 1
ATOM 907 O O . HIS A 1 120 ? 6.388 0.385 -6.733 1.00 98.81 120 HIS A O 1
ATOM 913 N N . TYR A 1 121 ? 4.688 -0.734 -5.771 1.00 98.88 121 TYR A N 1
ATOM 914 C CA . TYR A 1 121 ? 4.532 0.163 -4.631 1.00 98.88 121 TYR A CA 1
ATOM 915 C C . TYR A 1 121 ? 5.352 -0.301 -3.441 1.00 98.88 121 TYR A C 1
ATOM 917 O O . TYR A 1 121 ? 5.591 -1.497 -3.271 1.00 98.88 121 TYR A O 1
ATOM 925 N N . HIS A 1 122 ? 5.664 0.639 -2.558 1.00 98.81 122 HIS A N 1
ATOM 926 C CA . HIS A 1 122 ? 6.223 0.357 -1.246 1.00 98.81 122 HIS A CA 1
ATOM 927 C C . HIS A 1 122 ? 5.331 0.931 -0.155 1.00 98.81 122 HIS A C 1
ATOM 929 O O . HIS A 1 122 ? 4.770 2.020 -0.296 1.00 98.81 122 HIS A O 1
ATOM 935 N N . ALA A 1 123 ? 5.255 0.217 0.966 1.00 98.69 123 ALA A N 1
ATOM 936 C CA . ALA A 1 123 ? 4.750 0.798 2.199 1.00 98.69 123 ALA A CA 1
ATOM 937 C C . ALA A 1 123 ? 5.534 2.074 2.557 1.00 98.69 123 ALA A C 1
ATOM 939 O O . ALA A 1 123 ? 6.743 2.173 2.332 1.00 98.69 123 ALA A O 1
ATOM 940 N N . SER A 1 124 ? 4.845 3.051 3.143 1.00 97.94 124 SER A N 1
ATOM 941 C CA . SER A 1 124 ? 5.419 4.351 3.485 1.00 97.94 124 SER A CA 1
ATOM 942 C C . SER A 1 124 ? 6.566 4.239 4.495 1.00 97.94 124 SER A C 1
ATOM 944 O O . SER A 1 124 ? 6.531 3.436 5.425 1.00 97.94 124 SER A O 1
ATOM 946 N N . ASN A 1 125 ? 7.563 5.117 4.378 1.00 97.12 125 ASN A N 1
ATOM 947 C CA . ASN A 1 125 ? 8.616 5.281 5.387 1.00 97.12 125 ASN A CA 1
ATOM 948 C C . ASN A 1 125 ? 8.245 6.261 6.510 1.00 97.12 125 ASN A C 1
ATOM 950 O O . ASN A 1 125 ? 9.025 6.464 7.440 1.00 97.12 125 ASN A O 1
ATOM 954 N N . VAL A 1 126 ? 7.054 6.860 6.453 1.00 97.31 126 VAL A N 1
ATOM 955 C CA . VAL A 1 126 ? 6.582 7.812 7.462 1.00 97.31 126 VAL A CA 1
ATOM 956 C C . VAL A 1 126 ? 6.023 7.060 8.667 1.00 97.31 126 VAL A C 1
ATOM 958 O O . VAL A 1 126 ? 5.046 6.325 8.535 1.00 97.31 126 VAL A O 1
ATOM 961 N N . ASN A 1 127 ? 6.620 7.283 9.844 1.00 96.94 127 ASN A N 1
ATOM 962 C CA . ASN A 1 127 ? 6.079 6.809 11.118 1.00 96.94 127 ASN A CA 1
ATOM 963 C C . ASN A 1 127 ? 4.770 7.557 11.418 1.00 96.94 127 ASN A C 1
ATOM 965 O O . ASN A 1 127 ? 4.778 8.702 11.881 1.00 96.94 127 ASN A O 1
ATOM 969 N N . TYR A 1 128 ? 3.648 6.919 11.101 1.00 97.12 128 TYR A N 1
ATOM 970 C CA . TYR A 1 128 ? 2.341 7.552 11.088 1.00 97.12 128 TYR A CA 1
ATOM 971 C C . TYR A 1 128 ? 1.916 7.928 12.508 1.00 97.12 128 TYR A C 1
ATOM 973 O O . TYR A 1 128 ? 1.851 7.073 13.392 1.00 97.12 128 TYR A O 1
ATOM 981 N N . LEU A 1 129 ? 1.670 9.220 12.747 1.00 96.69 129 LEU A N 1
ATOM 982 C CA . LEU A 1 129 ? 1.314 9.770 14.064 1.00 96.69 129 LEU A CA 1
ATOM 983 C C . LEU A 1 129 ? 2.292 9.389 15.202 1.00 96.69 129 LEU A C 1
ATOM 985 O O . LEU A 1 129 ? 1.904 9.378 16.366 1.00 96.69 129 LEU A O 1
ATOM 989 N N . ASN A 1 130 ? 3.558 9.081 14.887 1.00 96.19 130 ASN A N 1
ATOM 990 C CA . ASN A 1 130 ? 4.567 8.582 15.838 1.00 96.19 130 ASN A CA 1
ATOM 991 C C . ASN A 1 130 ? 4.187 7.268 16.552 1.00 96.19 130 ASN A C 1
ATOM 993 O O . ASN A 1 130 ? 4.653 7.001 17.658 1.00 96.19 130 ASN A O 1
ATOM 997 N N . THR A 1 131 ? 3.352 6.439 15.927 1.00 94.31 131 THR A N 1
ATOM 998 C CA . THR A 1 131 ? 2.796 5.213 16.533 1.00 94.31 131 THR A CA 1
ATOM 999 C C . THR A 1 131 ? 3.670 3.974 16.334 1.00 94.31 131 THR A C 1
ATOM 1001 O O . THR A 1 131 ? 3.499 2.977 17.027 1.00 94.31 131 THR A O 1
ATOM 1004 N N . GLY A 1 132 ? 4.604 4.019 15.383 1.00 94.56 132 GLY A N 1
ATOM 1005 C CA . GLY A 1 132 ? 5.334 2.856 14.882 1.00 94.56 132 GLY A CA 1
ATOM 1006 C C . GLY A 1 132 ? 4.619 2.126 13.740 1.00 94.56 132 GLY A C 1
ATOM 1007 O O . GLY A 1 132 ? 5.190 1.186 13.192 1.00 94.56 132 GLY A O 1
ATOM 1008 N N . TYR A 1 133 ? 3.418 2.563 13.347 1.00 96.81 133 TYR A N 1
ATOM 1009 C CA . TYR A 1 133 ? 2.740 2.076 12.150 1.00 96.81 133 TYR A CA 1
ATOM 1010 C C . TYR A 1 133 ? 3.154 2.855 10.900 1.00 96.81 133 TYR A C 1
ATOM 1012 O O . TYR A 1 133 ? 3.428 4.055 10.940 1.00 96.81 133 TYR A O 1
ATOM 1020 N N . TYR A 1 134 ? 3.145 2.159 9.766 1.00 98.38 134 TYR A N 1
ATOM 1021 C CA . TYR A 1 134 ? 3.508 2.696 8.459 1.00 98.38 134 TYR A CA 1
ATOM 1022 C C . TYR A 1 134 ? 2.415 2.344 7.459 1.00 98.38 134 TYR A C 1
ATOM 1024 O O . TYR A 1 134 ? 2.087 1.173 7.307 1.00 98.38 134 TYR A O 1
ATOM 1032 N N . ILE A 1 135 ? 1.827 3.340 6.802 1.00 98.56 135 ILE A N 1
ATOM 1033 C CA . ILE A 1 135 ? 0.726 3.137 5.848 1.00 98.56 135 ILE A CA 1
ATOM 1034 C C . ILE A 1 135 ? 1.183 2.240 4.691 1.00 98.56 135 ILE A C 1
ATOM 1036 O O . ILE A 1 135 ? 2.237 2.491 4.107 1.00 98.56 135 ILE A O 1
ATOM 1040 N N . LEU A 1 136 ? 0.380 1.231 4.333 1.00 98.69 136 LEU A N 1
ATOM 1041 C CA . LEU A 1 136 ? 0.645 0.392 3.161 1.00 98.69 136 LEU A CA 1
ATOM 1042 C C . LEU A 1 136 ? 0.496 1.206 1.876 1.00 98.69 136 LEU A C 1
ATOM 1044 O O . LEU A 1 136 ? 1.429 1.282 1.084 1.00 98.69 136 LEU A O 1
ATOM 1048 N N . LYS A 1 137 ? -0.653 1.856 1.674 1.00 98.50 137 LYS A N 1
ATOM 1049 C CA . LYS A 1 137 ? -0.895 2.671 0.481 1.00 98.50 137 LYS A CA 1
ATOM 1050 C C . LYS A 1 137 ? -1.769 3.886 0.785 1.00 98.50 137 LYS A C 1
ATOM 1052 O O . LYS A 1 137 ? -2.794 3.769 1.440 1.00 98.50 137 LYS A O 1
ATOM 1057 N N . ALA A 1 138 ? -1.381 5.030 0.234 1.00 97.75 138 ALA A N 1
ATOM 1058 C CA . ALA A 1 138 ? -2.169 6.260 0.174 1.00 97.75 138 ALA A CA 1
ATOM 1059 C C . ALA A 1 138 ? -2.092 6.850 -1.243 1.00 97.75 138 ALA A C 1
ATOM 1061 O O . ALA A 1 138 ? -1.221 6.461 -2.029 1.00 97.75 138 ALA A O 1
ATOM 1062 N N . GLY A 1 139 ? -2.985 7.779 -1.580 1.00 97.56 139 GLY A N 1
ATOM 1063 C CA . GLY A 1 139 ? -2.977 8.476 -2.872 1.00 97.56 139 GLY A CA 1
ATOM 1064 C C . GLY A 1 139 ? -3.460 7.628 -4.058 1.00 97.56 139 GLY A C 1
ATOM 1065 O O . GLY A 1 139 ? -4.084 6.576 -3.879 1.00 97.56 139 GLY A O 1
ATOM 1066 N N . SER A 1 140 ? -3.126 8.061 -5.274 1.00 98.38 140 SER A N 1
ATOM 1067 C CA . SER A 1 140 ? -3.553 7.441 -6.539 1.00 98.38 140 SER A CA 1
ATOM 1068 C C . SER A 1 140 ? -2.902 6.107 -6.901 1.00 98.38 140 SER A C 1
ATOM 1070 O O . SER A 1 140 ? -1.767 5.820 -6.524 1.00 98.38 140 SER A O 1
ATOM 1072 N N . TYR A 1 141 ? -3.627 5.299 -7.676 1.00 98.62 141 TYR A N 1
ATOM 1073 C CA . TYR A 1 141 ? -3.077 4.168 -8.424 1.00 98.62 141 TYR A CA 1
ATOM 1074 C C . TYR A 1 141 ? -2.203 4.649 -9.592 1.00 98.62 141 TYR A C 1
ATOM 1076 O O . TYR A 1 141 ? -2.452 5.685 -10.203 1.00 98.62 141 TYR A O 1
ATOM 1084 N N . TYR A 1 142 ? -1.221 3.842 -9.964 1.00 98.50 142 TYR A N 1
ATOM 1085 C CA . TYR A 1 142 ? -0.357 4.009 -11.120 1.00 98.50 142 TYR A CA 1
ATOM 1086 C C . TYR A 1 142 ? -1.009 3.453 -12.392 1.00 98.50 142 TYR A C 1
ATOM 1088 O O . TYR A 1 142 ? -0.842 4.010 -13.476 1.00 98.50 142 TYR A O 1
ATOM 1096 N N . GLY A 1 143 ? -1.771 2.364 -12.270 1.00 97.88 143 GLY A N 1
ATOM 1097 C CA . GLY A 1 143 ? -2.522 1.768 -13.372 1.00 97.88 143 GLY A CA 1
ATOM 1098 C C . GLY A 1 143 ? -4.025 2.025 -13.311 1.00 97.88 143 GLY A C 1
ATOM 1099 O O . GLY A 1 143 ? -4.542 2.739 -12.452 1.00 97.88 143 GLY A O 1
ATOM 1100 N N . SER A 1 144 ? -4.751 1.404 -14.238 1.00 96.81 144 SER A N 1
ATOM 1101 C CA . SER A 1 144 ? -6.216 1.387 -14.221 1.00 96.81 144 SER A CA 1
ATOM 1102 C C . SER A 1 144 ? -6.733 0.333 -13.242 1.00 96.81 144 SER A C 1
ATOM 1104 O O . SER A 1 144 ? -6.472 -0.858 -13.413 1.00 96.81 144 SER A O 1
ATOM 1106 N N . LYS A 1 145 ? -7.503 0.753 -12.231 1.00 95.88 145 LYS A N 1
ATOM 1107 C CA . LYS A 1 145 ? -8.058 -0.166 -11.230 1.00 95.88 145 LYS A CA 1
ATOM 1108 C C . LYS A 1 145 ? -9.087 -1.130 -11.834 1.00 95.88 145 LYS A C 1
ATOM 1110 O O . LYS A 1 145 ? -9.936 -0.746 -12.638 1.00 95.88 145 LYS A O 1
ATOM 1115 N N . GLY A 1 146 ? -9.065 -2.376 -11.375 1.00 94.69 146 GLY 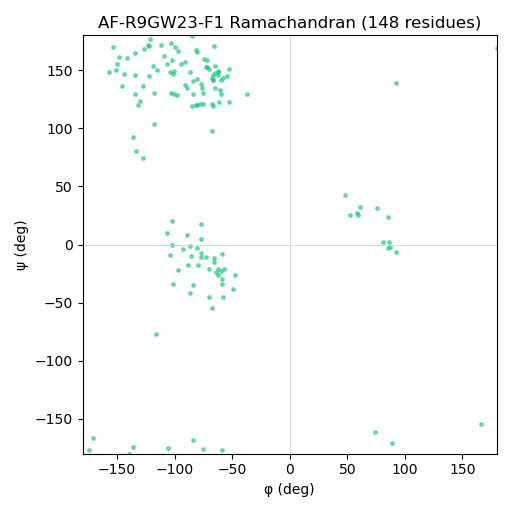A N 1
ATOM 1116 C CA . GLY A 1 146 ? -10.115 -3.359 -11.610 1.00 94.69 146 GLY A CA 1
ATOM 1117 C C . GLY A 1 146 ? -11.433 -2.978 -10.929 1.00 94.69 146 GLY A C 1
ATOM 1118 O O . GLY A 1 146 ? -11.517 -2.052 -10.119 1.00 94.69 146 GLY A O 1
ATOM 1119 N N . THR A 1 147 ? -12.492 -3.714 -11.237 1.00 93.00 147 THR A N 1
ATOM 1120 C CA . THR A 1 147 ? -13.863 -3.490 -10.759 1.00 93.00 147 THR A CA 1
ATOM 1121 C C . THR A 1 147 ? -14.221 -4.368 -9.556 1.00 93.00 147 THR A C 1
ATOM 1123 O O . THR A 1 147 ? -13.537 -5.338 -9.223 1.00 93.00 147 THR A O 1
ATOM 1126 N N . PHE A 1 148 ? -15.327 -4.056 -8.883 1.00 91.19 148 PHE A N 1
ATOM 1127 C CA . PHE A 1 148 ? -15.985 -5.032 -8.017 1.00 91.19 148 PHE A CA 1
ATOM 1128 C C . PHE A 1 148 ? -16.908 -5.919 -8.859 1.00 91.19 148 PHE A C 1
ATOM 1130 O O . PHE A 1 148 ? -17.540 -5.453 -9.803 1.00 91.19 148 PHE A O 1
ATOM 1137 N N . THR A 1 149 ? -16.935 -7.208 -8.535 1.00 84.25 149 THR A N 1
ATOM 1138 C CA . THR A 1 149 ? -17.853 -8.193 -9.116 1.00 84.25 149 THR A CA 1
ATOM 1139 C C . THR A 1 149 ? -19.097 -8.247 -8.241 1.00 84.25 149 THR A C 1
ATOM 1141 O O . THR A 1 149 ? -18.953 -8.211 -7.018 1.00 84.25 149 THR A O 1
ATOM 1144 N N . GLN A 1 150 ? -20.271 -8.297 -8.867 1.00 62.25 150 GLN A N 1
ATOM 1145 C CA . GLN A 1 150 ? -21.546 -8.565 -8.197 1.00 62.25 150 GLN A CA 1
ATOM 1146 C C . GLN A 1 150 ? -21.759 -10.068 -8.047 1.00 62.25 150 GLN A C 1
ATOM 1148 O O . GLN A 1 150 ? -21.268 -10.804 -8.935 1.00 62.25 150 GLN A O 1
#

Solvent-accessible surface area (backbone atoms only — not comparable to full-atom values): 8206 Å² total; per-residue (Å²): 106,42,59,41,93,74,53,50,80,46,96,71,58,49,66,66,57,90,58,75,46,24,36,29,79,86,70,41,33,26,30,37,53,51,40,91,91,77,38,68,68,44,78,71,60,57,71,60,40,48,78,42,27,25,39,78,47,98,84,79,43,57,35,30,32,25,40,17,81,84,46,29,75,91,29,49,39,75,31,29,33,30,25,23,28,38,41,31,27,15,46,21,39,78,86,74,43,70,68,84,57,51,97,50,39,25,46,73,45,58,39,93,89,38,74,88,42,43,61,33,32,33,23,45,88,53,56,47,94,76,68,79,37,21,43,42,43,58,60,31,41,61,21,62,64,45,54,76,69,132

Mean predicted aligned error: 2.75 Å

Organism: NCBI:txid1150600

pLDDT: mean 96.18, std 4.23, range [62.25, 98.88]

Radius of gyration: 14.32 Å; Cα contacts (8 Å, |Δi|>4): 351; chains: 1; bounding box: 40×25×37 Å

InterPro domains:
  IPR025924 YHYH domain [PF14240] (2-92)

Secondary structure (DSSP, 8-state):
----SS--B-SSPPBP-SS-SEEETTSPEE--SEETTTEEPPHHHHTT--TTSEEE-TTS-EEESB--TTT-SSS--EEEEETTS-EEE-SS-TTSSPPPP-TTSEEEE--SS-TT-EEEEE---S-BTTTTB-BS--SB-SBPPPPPP-

Sequence (150 aa):
MTIPVKPGSTSSHEETTLGPIGMALNGVPIYNDREGGNVALDALTITTFDYSGAHPGPGQDYHYHTTGRYTTQDDAKLVGFLRDGFPIYGRKDTTGFYPALDSYGGHTGPTQDFPAGIYHYHASNVNYLNTGYYILKAGSYYGSKGTFT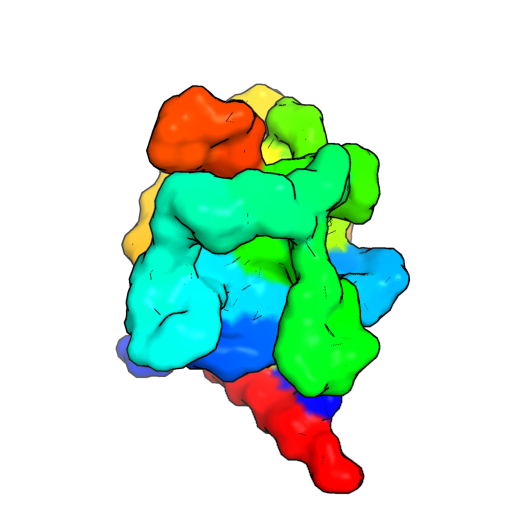Q